Protein AF-A0A382PRD4-F1 (afdb_monomer_lite)

Sequence (56 aa):
VYLIPEGETRSSHTHHYMAHRTVRMIQEHKKLRLRKFNPVKRKYEFYVESKLPSHK

Organism: NCBI:txid408172

pLDDT: mean 84.52, std 6.38, range [62.47, 91.5]

Radius of gyration: 11.87 Å; chains: 1; bounding box: 25×28×28 Å

Foldseek 3Di:
DKWAFPPDDPVDGPDIDDDDDDPVCVVVVPWDWDFDADPVVRDTTIITDDDDDDDD

Secondary structure (DSSP, 8-state):
-EEEETTSBTTB-S--EE-PPPHHHHHTTPPPEEEEEETTTTEEEEEEEEPPPPP-

Structure (mmCIF, N/CA/C/O backbone):
data_AF-A0A382PRD4-F1
#
_entry.id   AF-A0A382PRD4-F1
#
loop_
_atom_site.group_PDB
_atom_site.id
_atom_site.type_symbol
_atom_site.label_atom_id
_atom_site.label_alt_id
_atom_site.label_comp_id
_atom_site.label_asym_id
_atom_site.label_entity_id
_atom_site.label_seq_id
_atom_site.pdbx_PDB_ins_code
_atom_site.Cartn_x
_atom_site.Cartn_y
_atom_site.Cartn_z
_atom_site.occupancy
_atom_site.B_iso_or_equiv
_atom_site.auth_seq_id
_atom_site.auth_comp_id
_atom_site.auth_asym_id
_atom_site.auth_atom_id
_atom_site.pdbx_PDB_model_num
ATOM 1 N N . VAL A 1 1 ? -1.775 -2.065 7.672 1.00 83.50 1 VAL A N 1
ATOM 2 C CA . VAL A 1 1 ? -2.505 -2.433 6.435 1.00 83.50 1 VAL A CA 1
ATOM 3 C C . VAL A 1 1 ? -1.517 -2.678 5.313 1.00 83.50 1 VAL A C 1
ATOM 5 O O . VAL A 1 1 ? -0.452 -2.063 5.329 1.00 83.50 1 VAL A O 1
ATOM 8 N N . TYR A 1 2 ? -1.848 -3.584 4.392 1.00 86.62 2 TYR A N 1
ATOM 9 C CA . TYR A 1 2 ? -1.037 -3.835 3.201 1.00 86.62 2 TYR A CA 1
ATOM 10 C C . TYR A 1 2 ? -1.428 -2.848 2.110 1.00 86.62 2 TYR A C 1
ATOM 12 O O . TYR A 1 2 ? -2.606 -2.559 1.929 1.00 86.62 2 TYR A O 1
ATOM 20 N N . LEU A 1 3 ? -0.439 -2.325 1.402 1.00 88.25 3 LEU A N 1
ATOM 21 C CA . LEU A 1 3 ? -0.609 -1.471 0.241 1.00 88.25 3 LEU A CA 1
ATOM 22 C C . LEU A 1 3 ? -0.025 -2.214 -0.955 1.00 88.25 3 LEU A C 1
ATOM 24 O O . LEU A 1 3 ? 1.168 -2.512 -0.967 1.00 88.25 3 LEU A O 1
ATOM 28 N N . ILE A 1 4 ? -0.860 -2.495 -1.947 1.00 89.50 4 ILE A N 1
ATOM 29 C CA . ILE A 1 4 ? -0.490 -3.199 -3.180 1.00 89.50 4 ILE A CA 1
ATOM 30 C C . ILE A 1 4 ? -0.797 -2.316 -4.386 1.00 89.50 4 ILE A C 1
ATOM 32 O O . ILE A 1 4 ? -1.740 -1.524 -4.320 1.00 89.50 4 ILE A O 1
ATOM 36 N N . PRO A 1 5 ? 0.000 -2.386 -5.461 1.00 89.19 5 PRO A N 1
ATOM 37 C CA . PRO A 1 5 ? -0.240 -1.564 -6.637 1.00 89.19 5 PRO A CA 1
ATOM 38 C C . PRO A 1 5 ? -1.601 -1.914 -7.259 1.00 89.19 5 PRO A C 1
ATOM 40 O O . PRO A 1 5 ? -1.992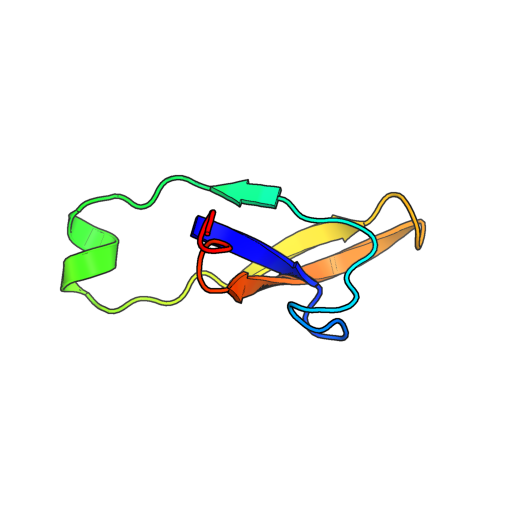 -3.074 -7.295 1.00 89.19 5 PRO A O 1
ATOM 43 N N . GLU A 1 6 ? -2.330 -0.901 -7.731 1.00 84.38 6 GLU A N 1
ATOM 44 C CA . GLU A 1 6 ? -3.734 -0.981 -8.181 1.00 84.38 6 GLU A CA 1
ATOM 45 C C . GLU A 1 6 ? -3.975 -2.035 -9.275 1.00 84.38 6 GLU A C 1
ATOM 47 O O . GLU A 1 6 ? -5.057 -2.608 -9.351 1.00 84.38 6 GLU A O 1
ATOM 52 N N . GLY A 1 7 ? -2.957 -2.321 -10.091 1.00 78.62 7 GLY A N 1
ATOM 53 C CA . GLY A 1 7 ? -3.013 -3.341 -11.141 1.00 78.62 7 GLY A CA 1
ATOM 54 C C . GLY A 1 7 ? -2.623 -4.757 -10.703 1.00 78.62 7 GLY A C 1
ATOM 55 O O . GLY A 1 7 ? -2.608 -5.651 -11.543 1.00 78.62 7 GLY A O 1
ATOM 56 N N . GLU A 1 8 ? -2.265 -4.979 -9.438 1.00 79.44 8 GLU A N 1
ATOM 57 C CA . GLU A 1 8 ? -1.851 -6.289 -8.923 1.00 79.44 8 GLU A CA 1
ATOM 58 C C . GLU A 1 8 ? -2.833 -6.810 -7.871 1.00 79.44 8 GLU A C 1
ATOM 60 O O . GLU A 1 8 ? -3.552 -6.067 -7.202 1.00 79.44 8 GLU A O 1
ATOM 65 N N . THR A 1 9 ? -2.877 -8.132 -7.728 1.00 77.44 9 THR A N 1
ATOM 66 C CA . THR A 1 9 ? -3.813 -8.812 -6.828 1.00 77.44 9 THR A CA 1
ATOM 67 C C . THR A 1 9 ? -3.108 -9.300 -5.571 1.00 77.44 9 THR A C 1
ATOM 69 O O . THR A 1 9 ? -1.905 -9.547 -5.567 1.00 77.44 9 THR A O 1
ATOM 72 N N . ARG A 1 10 ? -3.868 -9.501 -4.485 1.00 74.69 10 ARG A N 1
ATOM 73 C CA . ARG A 1 10 ? -3.355 -10.010 -3.194 1.00 74.69 10 ARG A CA 1
ATOM 74 C C . ARG A 1 10 ? -2.554 -11.319 -3.321 1.00 74.69 10 ARG A C 1
ATOM 76 O O . ARG A 1 10 ? -1.716 -11.605 -2.482 1.00 74.69 10 ARG A O 1
ATOM 83 N N . SER A 1 11 ? -2.860 -12.149 -4.313 1.00 72.50 11 SER A N 1
ATOM 84 C CA . SER A 1 11 ? -2.205 -13.444 -4.535 1.00 72.50 11 SER A CA 1
ATOM 85 C C . SER A 1 11 ? -0.936 -13.357 -5.381 1.00 72.50 11 SER A C 1
ATOM 87 O O . SER A 1 11 ? -0.115 -14.265 -5.326 1.00 72.50 11 SER A O 1
ATOM 89 N N . SER A 1 12 ? -0.784 -12.304 -6.184 1.00 72.00 12 SER A N 1
ATOM 90 C CA . SER A 1 12 ? 0.320 -12.151 -7.130 1.00 72.00 12 SER A CA 1
ATOM 91 C C . SER A 1 12 ? 0.682 -10.675 -7.232 1.00 72.00 12 SER A C 1
ATOM 93 O O . SER A 1 12 ? 0.319 -9.982 -8.182 1.00 72.00 12 SER A O 1
ATOM 95 N N . HIS A 1 13 ? 1.353 -10.184 -6.193 1.00 76.31 13 HIS A N 1
ATOM 96 C CA . HIS A 1 13 ? 1.942 -8.855 -6.187 1.00 76.31 13 HIS A CA 1
ATOM 97 C C . HIS A 1 13 ? 3.454 -8.948 -6.026 1.00 76.31 13 HIS A C 1
ATOM 99 O O . HIS A 1 13 ? 3.975 -9.647 -5.154 1.00 76.31 13 HIS A O 1
ATOM 105 N N . THR A 1 14 ? 4.149 -8.209 -6.876 1.00 81.75 14 THR A N 1
ATOM 106 C CA . THR A 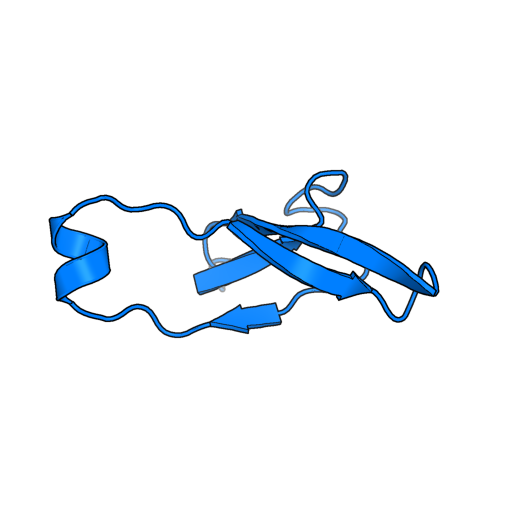1 14 ? 5.608 -8.159 -6.959 1.00 81.75 14 THR A CA 1
ATOM 107 C C . THR A 1 14 ? 6.209 -7.327 -5.837 1.00 81.75 14 THR A C 1
ATOM 109 O O . THR A 1 14 ? 7.274 -7.650 -5.318 1.00 81.75 14 THR A O 1
ATOM 112 N N . HIS A 1 15 ? 5.511 -6.269 -5.429 1.00 85.75 15 HIS A N 1
ATOM 113 C CA . HIS A 1 15 ? 5.972 -5.351 -4.403 1.00 85.75 15 HIS A CA 1
ATOM 114 C C . HIS A 1 15 ? 4.800 -4.835 -3.568 1.00 85.75 15 HIS A C 1
ATOM 116 O O . HIS A 1 15 ? 3.701 -4.615 -4.078 1.00 85.75 15 HIS A O 1
ATOM 122 N N . HIS A 1 16 ? 5.037 -4.618 -2.275 1.00 86.50 16 HIS A N 1
ATOM 123 C CA . HIS A 1 16 ? 4.037 -4.080 -1.362 1.00 86.50 16 HIS A CA 1
ATOM 124 C C . HIS A 1 16 ? 4.670 -3.115 -0.362 1.00 86.50 16 HIS A C 1
ATOM 126 O O . HIS A 1 16 ? 5.849 -3.212 -0.033 1.00 86.50 16 HIS A O 1
ATOM 132 N N . TYR A 1 17 ? 3.853 -2.199 0.147 1.00 89.06 17 TYR A N 1
ATOM 133 C CA . TYR A 1 17 ? 4.197 -1.369 1.294 1.00 89.06 17 TYR A CA 1
ATOM 134 C C . TYR A 1 17 ? 3.338 -1.747 2.495 1.00 89.06 17 TYR A C 1
ATOM 136 O O . TYR A 1 17 ? 2.200 -2.200 2.360 1.00 89.06 17 TYR A O 1
ATOM 144 N N . MET A 1 18 ? 3.867 -1.500 3.687 1.00 87.62 18 MET A N 1
ATOM 145 C CA . MET A 1 18 ? 3.101 -1.550 4.925 1.00 87.62 18 MET A CA 1
ATOM 146 C C . MET A 1 18 ? 2.860 -0.128 5.416 1.00 87.62 18 MET A C 1
ATOM 148 O O . MET A 1 18 ? 3.756 0.713 5.397 1.00 87.62 18 MET A O 1
ATOM 152 N N . ALA A 1 19 ? 1.632 0.145 5.847 1.00 85.69 19 ALA A N 1
ATOM 153 C CA . ALA A 1 19 ? 1.274 1.417 6.458 1.00 85.69 19 ALA A CA 1
ATOM 154 C C . ALA A 1 19 ? 0.482 1.192 7.746 1.00 85.69 19 ALA A C 1
ATOM 156 O O . ALA A 1 19 ? -0.355 0.284 7.832 1.00 85.69 19 ALA A O 1
ATOM 157 N N . HIS A 1 20 ? 0.716 2.046 8.736 1.00 84.94 20 HIS A N 1
ATOM 158 C CA . HIS A 1 20 ? -0.103 2.105 9.939 1.00 84.94 20 HIS A CA 1
ATOM 159 C C . HIS A 1 20 ? -1.315 2.997 9.688 1.00 84.94 20 HIS A C 1
ATOM 161 O O . HIS A 1 20 ? -1.217 4.046 9.053 1.00 84.94 20 HIS A O 1
ATOM 167 N N . ARG A 1 21 ? -2.473 2.561 10.183 1.00 82.31 21 ARG A N 1
ATOM 168 C CA . ARG A 1 21 ? -3.674 3.391 10.213 1.00 82.31 21 ARG A CA 1
ATOM 169 C C . ARG A 1 21 ? -3.775 4.077 11.556 1.00 82.31 21 ARG A C 1
ATOM 171 O O . ARG A 1 21 ? -3.567 3.438 12.582 1.00 82.31 21 ARG A O 1
ATOM 178 N N . THR A 1 22 ? -4.162 5.343 11.540 1.00 87.00 22 THR A N 1
ATOM 179 C CA . THR A 1 22 ? -4.589 6.026 12.758 1.00 87.00 22 THR A CA 1
ATOM 180 C C . THR A 1 22 ? -6.035 5.649 13.086 1.00 87.00 22 THR A C 1
ATOM 182 O O . THR A 1 22 ? -6.818 5.306 12.197 1.00 87.00 22 THR A O 1
ATOM 185 N N . VAL A 1 23 ? -6.403 5.733 14.367 1.00 86.62 23 VAL A N 1
ATOM 186 C CA . VAL A 1 23 ? -7.753 5.397 14.861 1.00 86.62 23 VAL A CA 1
ATOM 187 C C . VAL A 1 23 ? -8.833 6.208 14.138 1.00 86.62 23 VAL A C 1
ATOM 189 O O . VAL A 1 23 ? -9.837 5.656 13.695 1.00 86.62 23 VAL A O 1
ATOM 192 N N . ARG A 1 24 ? -8.581 7.501 13.914 1.00 87.25 24 ARG A N 1
ATOM 193 C CA . ARG A 1 24 ? -9.495 8.395 13.193 1.00 87.25 24 ARG A CA 1
ATOM 194 C C . ARG A 1 24 ? -9.769 7.936 11.757 1.00 87.25 24 ARG A C 1
ATOM 196 O O . ARG A 1 24 ? -10.903 7.994 11.301 1.00 87.25 24 ARG A O 1
ATOM 203 N N . MET A 1 25 ? -8.758 7.431 11.048 1.00 85.44 25 MET A N 1
ATOM 204 C CA . MET A 1 25 ? -8.936 6.936 9.674 1.00 85.44 25 MET A CA 1
ATOM 205 C C . MET A 1 25 ? -9.780 5.664 9.610 1.00 85.44 25 MET A C 1
ATOM 207 O O . MET A 1 25 ? -10.455 5.431 8.609 1.00 85.44 25 MET A O 1
ATOM 211 N N . ILE A 1 26 ? -9.733 4.851 10.668 1.00 84.50 26 ILE A N 1
ATOM 212 C CA . ILE A 1 26 ? -10.571 3.658 10.804 1.00 84.50 26 ILE A CA 1
ATOM 213 C C . ILE A 1 26 ? -12.027 4.081 11.027 1.00 84.50 26 ILE A C 1
ATOM 215 O O . ILE A 1 26 ? -12.901 3.588 10.323 1.00 84.50 26 ILE A O 1
ATOM 219 N N . GLN A 1 27 ? -12.271 5.031 11.937 1.00 89.12 27 GLN A N 1
ATOM 220 C CA . GLN A 1 27 ? -13.611 5.558 12.230 1.00 89.12 27 GLN A CA 1
ATOM 221 C C . GLN A 1 27 ? -14.251 6.267 11.028 1.00 89.12 27 GLN A C 1
ATOM 223 O O . GLN A 1 27 ? -15.428 6.076 10.754 1.00 89.12 27 GLN A O 1
ATOM 228 N N . GLU A 1 28 ? -13.475 7.047 10.269 1.00 90.56 28 GLU A N 1
ATOM 229 C CA . GLU A 1 28 ? -13.954 7.731 9.058 1.00 90.56 28 GLU A CA 1
ATOM 230 C C . GLU A 1 28 ? -14.112 6.786 7.847 1.00 90.56 28 GLU A C 1
ATOM 232 O O . GLU A 1 28 ? -14.413 7.248 6.748 1.00 90.56 28 GLU A O 1
ATOM 237 N N . HIS A 1 29 ? -13.863 5.476 8.004 1.00 82.94 29 HIS A N 1
ATOM 238 C CA . HIS A 1 29 ? -13.891 4.474 6.927 1.00 82.94 29 HIS A CA 1
ATOM 239 C C . HIS A 1 29 ? -13.078 4.871 5.677 1.00 82.94 29 HIS A C 1
ATOM 241 O O . HIS A 1 29 ? -13.351 4.425 4.557 1.00 82.94 29 HIS A O 1
ATOM 247 N N . LYS A 1 30 ? -12.030 5.689 5.849 1.00 86.12 30 LYS A N 1
ATOM 248 C CA . LYS A 1 30 ? -11.205 6.166 4.738 1.00 86.12 30 LYS A CA 1
ATOM 249 C C . LYS A 1 30 ? -10.250 5.075 4.263 1.00 86.12 30 LYS A C 1
ATOM 251 O O . LYS A 1 30 ? -9.373 4.590 4.989 1.00 86.12 30 LYS A O 1
ATOM 256 N N . LYS A 1 31 ? -10.386 4.713 2.987 1.00 83.75 31 LYS A N 1
ATOM 257 C CA . LYS A 1 31 ? -9.444 3.827 2.297 1.00 83.75 31 LYS A CA 1
ATOM 258 C C . LYS A 1 31 ? -8.195 4.604 1.896 1.00 83.75 31 LYS A C 1
ATOM 260 O O . LYS A 1 31 ? -8.278 5.728 1.408 1.00 83.75 31 LYS A O 1
ATOM 265 N N . LEU A 1 32 ? -7.033 3.994 2.111 1.00 86.75 32 LEU A N 1
ATOM 266 C CA . LEU A 1 32 ? -5.753 4.571 1.714 1.00 86.75 32 LEU A CA 1
ATOM 267 C C . LEU A 1 32 ? -5.502 4.284 0.231 1.00 86.75 32 LEU A C 1
ATOM 269 O O . LEU A 1 32 ? -5.456 3.124 -0.177 1.00 86.75 32 LEU A O 1
ATOM 273 N N . ARG A 1 33 ? -5.308 5.348 -0.551 1.00 89.50 33 ARG A N 1
ATOM 274 C CA . ARG A 1 33 ? -4.791 5.297 -1.921 1.00 89.50 33 ARG A CA 1
ATOM 275 C C . ARG A 1 33 ? -3.628 6.274 -2.022 1.00 89.50 33 ARG A C 1
ATOM 277 O O . ARG A 1 33 ? -3.814 7.471 -1.822 1.00 89.50 33 ARG A O 1
ATOM 284 N N . LEU A 1 34 ? -2.428 5.769 -2.284 1.00 89.50 34 LEU A N 1
ATOM 285 C CA . LEU A 1 34 ? -1.198 6.564 -2.259 1.00 89.50 34 LEU A CA 1
ATOM 286 C C . LEU A 1 34 ? -0.406 6.363 -3.544 1.00 89.50 34 LEU A C 1
ATOM 288 O O . LEU A 1 34 ? -0.219 5.232 -3.976 1.00 89.50 34 LEU A O 1
ATOM 292 N N . ARG A 1 35 ? 0.118 7.443 -4.131 1.00 91.50 35 ARG A N 1
ATOM 293 C CA . ARG A 1 35 ? 1.061 7.332 -5.250 1.00 91.50 35 ARG A CA 1
ATOM 294 C C . ARG A 1 35 ? 2.453 7.032 -4.698 1.00 91.50 35 ARG A C 1
ATOM 296 O O . ARG A 1 35 ? 3.028 7.859 -3.989 1.00 91.50 35 ARG A O 1
ATOM 303 N N . LYS A 1 36 ? 2.992 5.852 -4.996 1.00 90.56 36 LYS A N 1
ATOM 304 C CA . LYS A 1 36 ? 4.312 5.405 -4.531 1.00 90.56 36 LYS A CA 1
ATOM 305 C C . LYS A 1 36 ? 5.105 4.803 -5.682 1.00 90.56 36 LYS A C 1
ATOM 307 O O . LYS A 1 36 ? 4.549 4.380 -6.692 1.00 90.56 36 LYS A O 1
ATOM 312 N N . PHE A 1 37 ? 6.423 4.817 -5.538 1.00 90.25 37 PHE A N 1
ATOM 313 C CA . PHE A 1 37 ? 7.318 4.242 -6.528 1.00 90.25 37 PHE A CA 1
ATOM 314 C C . PHE A 1 37 ? 7.293 2.716 -6.429 1.00 90.25 37 PHE A C 1
ATOM 316 O O . PHE A 1 37 ? 7.403 2.163 -5.340 1.00 90.25 37 PHE A O 1
ATOM 323 N N . ASN A 1 38 ? 7.140 2.036 -7.558 1.00 89.62 38 ASN A N 1
ATOM 324 C CA . ASN A 1 38 ? 7.326 0.599 -7.660 1.00 89.62 38 ASN A CA 1
ATOM 325 C C . ASN A 1 38 ? 8.746 0.326 -8.188 1.00 89.62 38 ASN A C 1
ATOM 327 O O . ASN A 1 38 ? 9.015 0.646 -9.350 1.00 89.62 38 ASN A O 1
ATOM 331 N N . PRO A 1 39 ? 9.656 -0.259 -7.384 1.00 89.19 39 PRO A N 1
ATOM 332 C CA . PRO A 1 39 ? 11.030 -0.512 -7.816 1.00 89.19 39 PRO A CA 1
ATOM 333 C C . PRO A 1 39 ? 11.126 -1.578 -8.915 1.00 89.19 39 PRO A C 1
ATOM 335 O O . PRO A 1 39 ? 12.040 -1.519 -9.734 1.00 89.19 39 PRO A O 1
ATOM 338 N N . VAL A 1 40 ? 10.165 -2.506 -8.985 1.00 87.06 40 VAL A N 1
ATOM 339 C CA . VAL A 1 40 ? 10.148 -3.594 -9.976 1.00 87.06 40 VAL A CA 1
ATOM 340 C C . VAL A 1 40 ? 9.830 -3.044 -11.365 1.00 87.06 40 VAL A C 1
ATOM 342 O O . VAL A 1 40 ? 10.529 -3.328 -12.334 1.00 87.06 40 VAL A O 1
ATOM 345 N N . LYS A 1 41 ? 8.807 -2.189 -11.456 1.00 87.25 41 LYS A N 1
ATOM 346 C CA . LYS A 1 41 ? 8.375 -1.562 -12.717 1.00 87.25 41 LYS A CA 1
ATOM 347 C C . LYS A 1 41 ? 9.074 -0.235 -13.020 1.00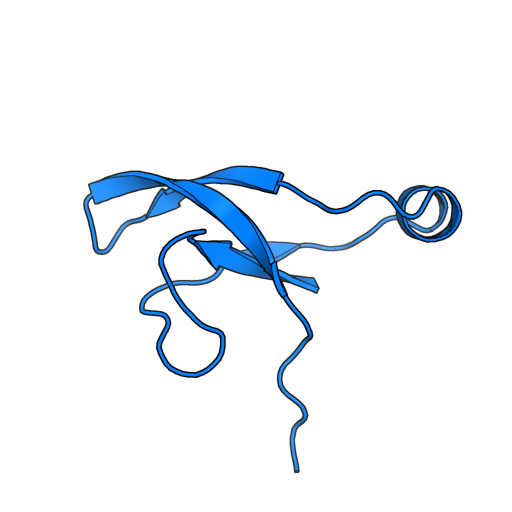 87.25 41 LYS A C 1
ATOM 349 O O . LYS A 1 41 ? 8.896 0.307 -14.108 1.00 87.25 41 LYS A O 1
ATOM 354 N N . ARG A 1 42 ? 9.835 0.303 -12.058 1.00 89.25 42 ARG A N 1
ATOM 355 C CA . ARG A 1 42 ? 10.503 1.617 -12.099 1.00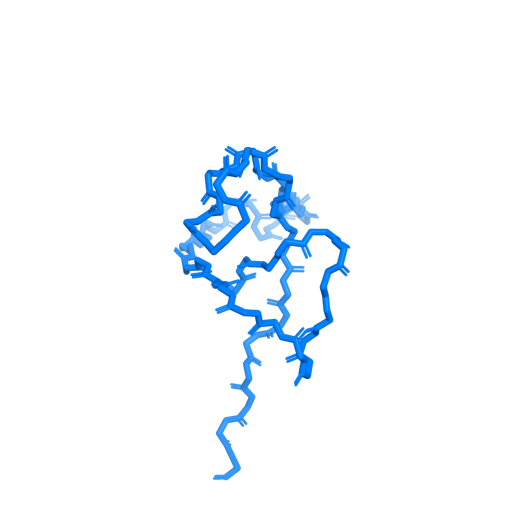 89.25 42 ARG A CA 1
ATOM 356 C C . ARG A 1 42 ? 9.554 2.774 -12.436 1.00 89.25 42 ARG A C 1
ATOM 358 O O . ARG A 1 42 ? 9.927 3.718 -13.129 1.00 89.25 42 ARG A O 1
ATOM 365 N N . LYS A 1 43 ? 8.309 2.702 -11.960 1.00 90.12 43 LYS A N 1
ATOM 366 C CA . LYS A 1 43 ? 7.253 3.693 -12.223 1.00 90.12 43 LYS A CA 1
ATOM 367 C C . LYS A 1 43 ? 6.514 4.052 -10.942 1.00 90.12 43 LYS A C 1
ATOM 369 O O . LYS A 1 43 ? 6.436 3.252 -10.012 1.00 90.12 43 LYS A O 1
ATOM 374 N N . TYR A 1 44 ? 5.968 5.263 -10.894 1.00 89.56 44 TYR A N 1
ATOM 375 C CA . TYR A 1 44 ? 5.054 5.663 -9.829 1.00 89.56 44 TYR A CA 1
ATOM 376 C C . TYR A 1 44 ? 3.658 5.135 -10.140 1.00 89.56 44 TYR A C 1
ATOM 378 O O . TYR A 1 44 ? 3.054 5.525 -11.135 1.00 89.56 44 TYR A O 1
ATOM 386 N N . GLU A 1 45 ? 3.149 4.274 -9.270 1.00 90.56 45 GLU A N 1
ATOM 387 C CA . GLU A 1 45 ? 1.821 3.678 -9.376 1.00 90.56 45 GLU A CA 1
ATOM 388 C C . GLU A 1 45 ? 0.995 4.044 -8.141 1.00 90.56 45 GLU A C 1
ATOM 390 O O . GLU A 1 45 ? 1.521 4.451 -7.095 1.00 90.56 45 GLU A O 1
ATOM 395 N N . PHE A 1 46 ? -0.323 3.926 -8.259 1.00 91.19 46 PHE A N 1
ATOM 396 C CA . PHE A 1 46 ? -1.195 4.012 -7.100 1.00 91.19 46 PHE A CA 1
ATOM 397 C C . PHE A 1 46 ? -1.169 2.691 -6.349 1.00 91.19 46 PHE A C 1
ATOM 399 O O . PHE A 1 46 ? -1.346 1.626 -6.930 1.00 91.19 46 PHE A O 1
ATOM 406 N N . TYR A 1 47 ? -0.964 2.785 -5.046 1.00 91.25 47 TYR A N 1
ATOM 407 C CA . TYR A 1 47 ? -1.065 1.681 -4.120 1.00 91.25 47 TYR A CA 1
ATOM 408 C C . TYR A 1 47 ? -2.375 1.797 -3.361 1.00 91.25 47 TYR A C 1
ATOM 410 O O . TYR A 1 47 ? -2.675 2.843 -2.774 1.00 91.25 47 TYR A O 1
ATOM 418 N N . VAL A 1 48 ? -3.137 0.714 -3.382 1.00 90.25 48 VAL A N 1
ATOM 419 C CA . VAL A 1 48 ? -4.430 0.580 -2.730 1.00 90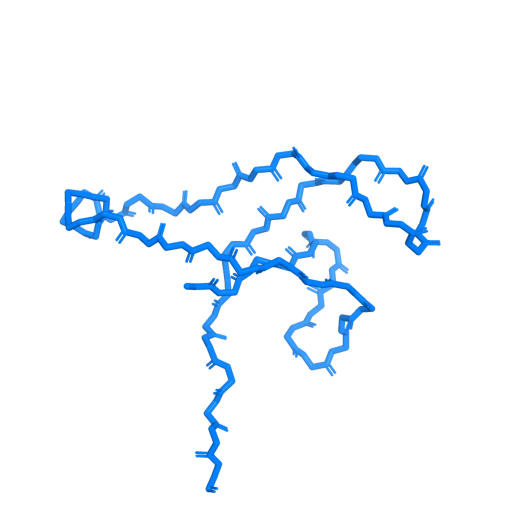.25 48 VAL A CA 1
ATOM 420 C C . VAL A 1 48 ? -4.317 -0.345 -1.536 1.00 90.25 48 VAL A C 1
ATOM 422 O O . VAL A 1 48 ? -3.499 -1.266 -1.483 1.00 90.25 48 VAL A O 1
ATOM 425 N N . GLU A 1 49 ? -5.144 -0.067 -0.544 1.00 87.88 49 GLU A N 1
ATOM 426 C CA . GLU A 1 49 ? -5.197 -0.866 0.661 1.00 87.88 49 GLU A CA 1
ATOM 427 C C . GLU A 1 49 ? -5.774 -2.265 0.401 1.00 87.88 49 GLU A C 1
ATOM 429 O O . GLU A 1 49 ? -6.817 -2.430 -0.232 1.00 87.88 49 GLU A O 1
ATOM 434 N N . SER A 1 50 ? -5.112 -3.271 0.962 1.00 86.00 50 SER A N 1
ATOM 435 C CA . SER A 1 50 ? -5.516 -4.667 0.952 1.00 86.00 50 SER A CA 1
ATOM 436 C C . SER A 1 50 ? -5.475 -5.263 2.357 1.00 86.00 50 SER A C 1
ATOM 438 O O . SER A 1 50 ? -4.760 -4.794 3.255 1.00 86.00 50 SER A O 1
ATOM 440 N N . LYS A 1 51 ? -6.269 -6.322 2.547 1.00 80.38 51 LYS A N 1
ATOM 441 C CA . LYS A 1 51 ? -6.308 -7.078 3.800 1.00 80.38 51 LYS A CA 1
ATOM 442 C C . LYS A 1 51 ? -4.953 -7.741 4.039 1.00 80.38 51 LYS A C 1
ATOM 444 O O . LYS A 1 51 ? -4.378 -8.323 3.120 1.00 80.38 51 LYS A O 1
ATOM 449 N N . LEU A 1 52 ? -4.493 -7.678 5.288 1.00 76.50 52 LEU A N 1
ATOM 450 C CA . LEU A 1 52 ? -3.312 -8.406 5.750 1.00 76.50 52 LEU A CA 1
ATOM 451 C C . LEU A 1 52 ? -3.452 -9.901 5.399 1.00 76.50 52 LEU A C 1
ATOM 453 O O . LEU A 1 52 ? -4.550 -10.451 5.559 1.00 76.50 52 LEU A O 1
ATOM 457 N N . PRO A 1 53 ? -2.393 -10.556 4.890 1.00 72.69 53 PRO A N 1
ATOM 458 C CA . PRO A 1 53 ? -2.406 -12.000 4.724 1.00 72.69 53 PRO A CA 1
ATOM 459 C C . PRO A 1 53 ? -2.600 -12.647 6.099 1.00 72.69 53 PRO A C 1
ATOM 461 O O . PRO A 1 53 ? -1.935 -12.285 7.067 1.00 72.69 53 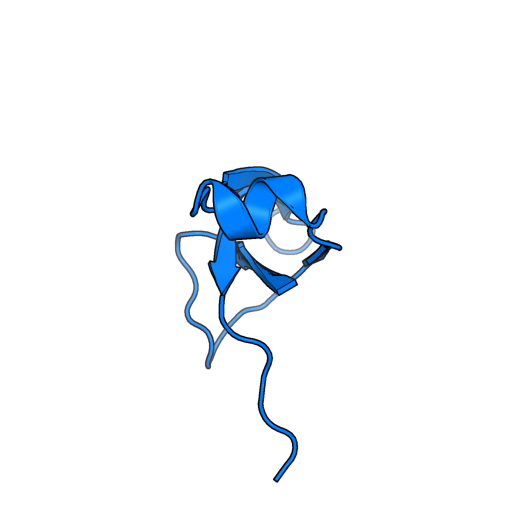PRO A O 1
ATOM 464 N N . SER A 1 54 ? -3.555 -13.572 6.192 1.00 73.69 54 SER A N 1
ATOM 465 C CA . SER A 1 54 ? -3.711 -14.387 7.394 1.00 73.69 54 SER A CA 1
ATOM 466 C C . SER A 1 54 ? -2.567 -15.387 7.413 1.00 73.69 54 SER A C 1
ATOM 468 O O . SER A 1 54 ? -2.433 -16.158 6.462 1.00 73.69 54 SER A O 1
ATOM 470 N N . HIS A 1 55 ? -1.768 -15.394 8.474 1.00 70.69 55 HIS A N 1
ATOM 471 C CA . HIS A 1 55 ? -0.967 -16.574 8.774 1.00 70.69 55 HIS A CA 1
ATOM 472 C C . HIS A 1 55 ? -1.953 -17.681 9.176 1.00 70.69 55 HIS A C 1
ATOM 474 O O . HIS A 1 55 ? -2.842 -17.434 9.993 1.00 70.69 55 HIS A O 1
ATOM 480 N N . LYS A 1 56 ? -1.900 -18.816 8.469 1.00 62.47 56 LYS A N 1
ATOM 481 C CA . LYS A 1 56 ? -2.649 -20.030 8.819 1.00 62.47 56 LYS A CA 1
ATOM 482 C C . LYS A 1 56 ? -2.018 -20.687 10.035 1.00 62.47 56 LYS A C 1
ATOM 484 O O . LYS A 1 56 ? -0.772 -20.623 10.122 1.00 62.47 56 LYS A O 1
#